Protein AF-A0A1N6WBN4-F1 (afdb_monomer_lite)

Structure (mmCIF, N/CA/C/O backbone):
data_AF-A0A1N6WBN4-F1
#
_entry.id   AF-A0A1N6WBN4-F1
#
loop_
_atom_site.group_PDB
_atom_site.id
_atom_site.type_symbol
_atom_site.label_atom_id
_atom_site.label_alt_id
_atom_site.label_comp_id
_atom_site.label_asym_id
_atom_site.label_entity_id
_atom_site.label_seq_id
_atom_site.pdbx_PDB_ins_code
_atom_site.Cartn_x
_atom_site.Cartn_y
_atom_site.Cartn_z
_atom_site.occupancy
_atom_site.B_iso_or_equiv
_atom_site.auth_seq_id
_atom_site.auth_comp_id
_atom_site.auth_asym_id
_atom_site.auth_atom_id
_atom_site.pdbx_PDB_model_num
ATOM 1 N N . MET A 1 1 ? -21.043 2.696 20.994 1.00 46.34 1 MET A N 1
ATOM 2 C CA . MET A 1 1 ? -22.217 3.344 21.621 1.00 46.34 1 MET A CA 1
ATOM 3 C C . MET A 1 1 ? -22.551 2.570 22.891 1.00 46.34 1 MET A C 1
ATOM 5 O O . MET A 1 1 ? -22.821 1.377 22.789 1.00 46.34 1 MET A O 1
ATOM 9 N N . ASN A 1 2 ? -22.433 3.224 24.052 1.00 49.84 2 ASN A N 1
ATOM 10 C CA . ASN A 1 2 ? -22.384 2.662 25.419 1.00 49.84 2 ASN A CA 1
ATOM 11 C C . ASN A 1 2 ? -23.721 2.103 25.958 1.00 49.84 2 ASN A C 1
ATOM 13 O O . ASN A 1 2 ? -24.090 2.338 27.103 1.00 49.84 2 ASN A O 1
ATOM 17 N N . LEU A 1 3 ? -24.467 1.351 25.147 1.00 55.94 3 LEU A N 1
ATOM 18 C CA . LEU A 1 3 ? -25.694 0.686 25.609 1.00 55.94 3 LEU A CA 1
ATOM 19 C C . LEU A 1 3 ? -25.398 -0.532 26.506 1.00 55.94 3 LEU A C 1
ATOM 21 O O . LEU A 1 3 ? -26.203 -0.865 27.365 1.00 55.94 3 LEU A O 1
ATOM 25 N N . GLN A 1 4 ? -24.241 -1.185 26.336 1.00 54.00 4 GLN A N 1
ATOM 26 C CA . GLN A 1 4 ? -23.847 -2.354 27.141 1.00 54.00 4 GLN A CA 1
ATOM 27 C C . GLN A 1 4 ? -23.297 -1.992 28.529 1.00 54.00 4 GLN A C 1
ATOM 29 O O . GLN A 1 4 ? -23.441 -2.785 29.451 1.00 54.00 4 GLN A O 1
ATOM 34 N N . GLU A 1 5 ? -22.716 -0.801 28.699 1.00 58.06 5 GLU A N 1
ATOM 35 C CA . GLU A 1 5 ? -22.198 -0.317 29.993 1.00 58.06 5 GLU A CA 1
ATOM 36 C C . GLU A 1 5 ? -23.271 0.402 30.834 1.00 58.06 5 GLU A C 1
ATOM 38 O O . GLU A 1 5 ? -22.958 1.076 31.813 1.00 58.06 5 GLU A O 1
ATOM 43 N N . GLY A 1 6 ? -24.549 0.300 30.443 1.00 58.34 6 GLY A N 1
ATOM 44 C CA . GLY A 1 6 ? -25.677 0.898 31.166 1.00 58.34 6 GLY A CA 1
ATOM 45 C C . GLY A 1 6 ? -25.734 2.428 31.113 1.00 58.34 6 GLY A C 1
ATOM 46 O O . GLY A 1 6 ? -26.530 3.036 31.820 1.00 58.34 6 GLY A O 1
ATOM 47 N N . THR A 1 7 ? -24.905 3.070 30.285 1.00 58.25 7 THR A N 1
ATOM 48 C CA . THR A 1 7 ? -24.807 4.538 30.222 1.00 58.25 7 THR A CA 1
ATOM 49 C C . THR A 1 7 ? -25.840 5.169 29.285 1.00 58.25 7 THR A C 1
ATOM 51 O O . THR A 1 7 ? -26.021 6.383 29.296 1.00 58.25 7 THR A O 1
ATOM 54 N N . ALA A 1 8 ? -26.518 4.363 28.467 1.00 66.81 8 ALA A N 1
ATOM 55 C CA . ALA A 1 8 ? -27.583 4.800 27.573 1.00 66.81 8 ALA A CA 1
ATOM 56 C C . ALA A 1 8 ? -28.784 3.851 27.687 1.00 66.81 8 ALA A C 1
ATOM 58 O O . ALA A 1 8 ? -28.608 2.635 27.659 1.00 66.81 8 ALA A O 1
ATOM 59 N N . GLN A 1 9 ? -29.990 4.413 27.795 1.00 82.00 9 GLN A N 1
ATOM 60 C CA . GLN A 1 9 ? -31.260 3.683 27.866 1.00 82.00 9 GLN A CA 1
ATOM 61 C C . GLN A 1 9 ? -32.084 3.943 26.602 1.00 82.00 9 GLN A C 1
ATOM 63 O O . GLN A 1 9 ? -32.027 5.034 26.029 1.00 82.00 9 GLN A O 1
ATOM 68 N N . VAL A 1 10 ? -32.843 2.939 26.162 1.00 79.56 10 VAL A N 1
ATOM 69 C CA . VAL A 1 10 ? -33.758 3.054 25.020 1.00 79.56 10 VAL A CA 1
ATOM 70 C C . VAL A 1 10 ? -35.181 2.973 25.536 1.00 79.56 10 VAL A C 1
ATOM 72 O O . VAL A 1 10 ? -35.539 2.010 26.210 1.00 79.56 10 VAL A O 1
ATOM 75 N N . PHE A 1 11 ? -35.989 3.964 25.174 1.00 83.38 11 PHE A N 1
ATOM 76 C CA . PHE A 1 11 ? -37.400 4.029 25.530 1.00 83.38 11 PHE A CA 1
ATOM 77 C C . PHE A 1 11 ? -38.268 3.867 24.287 1.00 83.38 11 PHE A C 1
ATOM 79 O O . PHE A 1 11 ? -37.924 4.356 23.207 1.00 83.38 11 PHE A O 1
ATOM 86 N N . ASP A 1 12 ? -39.391 3.177 24.440 1.00 80.00 12 ASP A N 1
ATOM 87 C CA . ASP A 1 12 ? -40.416 3.096 23.409 1.00 80.00 12 ASP A CA 1
ATOM 88 C C . ASP A 1 12 ? -41.051 4.482 23.214 1.00 80.00 12 ASP A C 1
ATOM 90 O O . ASP A 1 12 ? -41.475 5.126 24.171 1.00 80.00 12 ASP A O 1
ATOM 94 N N . GLN A 1 13 ? -41.104 4.970 21.973 1.00 80.19 13 GLN A N 1
ATOM 95 C CA . GLN A 1 13 ? -41.614 6.315 21.681 1.00 80.19 13 GLN A CA 1
ATOM 96 C C . GLN A 1 13 ? -43.121 6.473 21.924 1.00 80.19 13 GLN A C 1
ATOM 98 O O . GLN A 1 13 ? -43.589 7.599 22.078 1.00 80.19 13 GLN A O 1
ATOM 103 N N . ILE A 1 14 ? -43.880 5.377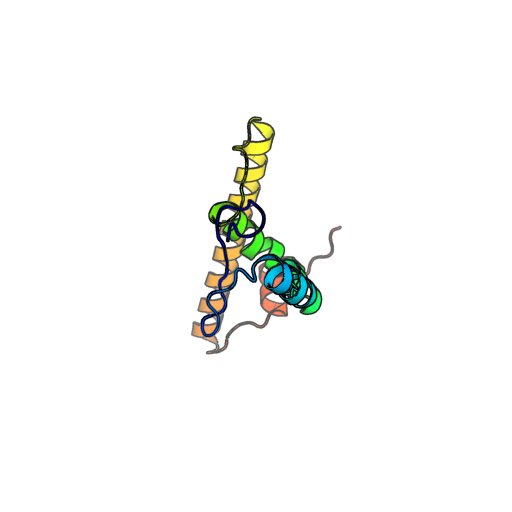 21.913 1.00 83.19 14 ILE A N 1
ATOM 104 C CA . ILE A 1 14 ? -45.338 5.383 22.033 1.00 83.19 14 ILE A CA 1
ATOM 105 C C . ILE A 1 14 ? -45.739 5.137 23.485 1.00 83.19 14 ILE A C 1
ATOM 107 O O . ILE A 1 14 ? -46.615 5.828 24.003 1.00 83.19 14 ILE A O 1
ATOM 111 N N . THR A 1 15 ? -45.114 4.159 24.143 1.00 82.81 15 THR A N 1
ATOM 112 C CA . THR A 1 15 ? -45.479 3.769 25.515 1.00 82.81 15 THR A CA 1
ATOM 113 C C . THR A 1 15 ? -44.609 4.427 26.583 1.00 82.81 15 THR A C 1
ATOM 115 O O . THR A 1 15 ? -45.012 4.480 27.742 1.00 82.81 15 THR A O 1
ATOM 118 N N . GLY A 1 16 ? -43.433 4.944 26.216 1.00 81.75 16 GLY A N 1
ATOM 119 C CA . GLY A 1 16 ? -42.459 5.510 27.152 1.00 81.75 16 GLY A CA 1
ATOM 120 C C . GLY A 1 16 ? -41.760 4.470 28.030 1.00 81.75 16 GLY A C 1
ATOM 121 O O . GLY A 1 16 ? -41.006 4.846 28.924 1.00 81.75 16 GLY A O 1
ATOM 122 N N . GLU A 1 17 ? -41.999 3.174 27.811 1.00 87.94 17 GLU A N 1
ATOM 123 C CA . GLU A 1 17 ? -41.387 2.104 28.601 1.00 87.94 17 GLU A CA 1
ATOM 124 C C . GLU A 1 17 ? -39.907 1.926 28.254 1.00 87.94 17 GLU A C 1
ATOM 126 O O . GLU A 1 17 ? -39.502 2.063 27.097 1.00 87.94 17 GLU A O 1
ATOM 131 N N . GLU A 1 18 ? -39.089 1.577 29.249 1.00 85.12 18 GLU A N 1
ATOM 132 C CA . GLU A 1 18 ? -37.692 1.219 29.014 1.00 85.12 18 GLU A CA 1
ATOM 133 C C . GLU A 1 18 ? -37.613 -0.145 28.307 1.00 85.12 18 GLU A C 1
ATOM 135 O O . GLU A 1 18 ? -37.994 -1.183 28.849 1.00 85.12 18 GLU A O 1
ATOM 140 N N . VAL A 1 19 ? -37.088 -0.154 27.084 1.00 87.56 19 VAL A N 1
ATOM 141 C CA . VAL A 1 19 ? -36.990 -1.339 26.217 1.00 87.56 19 VAL A CA 1
ATOM 142 C C . VAL A 1 19 ? -35.543 -1.720 25.891 1.00 87.56 19 VAL A C 1
ATOM 144 O O . VAL A 1 19 ? -35.301 -2.537 24.999 1.00 87.56 19 VAL A O 1
ATOM 147 N N . THR A 1 20 ? -34.572 -1.176 26.632 1.00 79.81 20 THR A N 1
ATOM 148 C CA . THR A 1 20 ? -33.124 -1.354 26.424 1.00 79.81 20 THR A CA 1
ATOM 149 C C . THR A 1 20 ? -32.718 -2.823 26.250 1.00 79.81 20 THR A C 1
ATOM 151 O O . THR A 1 20 ? -32.034 -3.159 25.283 1.00 79.81 20 THR A O 1
ATOM 154 N N . ALA A 1 21 ? -33.184 -3.720 27.127 1.00 78.75 21 ALA A N 1
ATOM 155 C CA . ALA A 1 21 ? -32.833 -5.144 27.081 1.00 78.75 21 ALA A CA 1
ATOM 156 C C . ALA A 1 21 ? -33.340 -5.839 25.803 1.00 78.75 21 ALA A C 1
ATOM 158 O O . ALA A 1 21 ? -32.580 -6.505 25.104 1.00 78.75 21 ALA A O 1
ATOM 159 N N . ARG A 1 22 ? -34.609 -5.609 25.435 1.00 77.69 22 ARG A N 1
ATOM 160 C CA . ARG A 1 22 ? -35.214 -6.189 24.222 1.00 77.69 22 ARG A CA 1
ATOM 161 C C . ARG A 1 22 ? -34.574 -5.651 22.944 1.00 77.69 22 ARG A C 1
ATOM 163 O O . ARG A 1 22 ? -34.451 -6.380 21.961 1.00 77.69 22 ARG A O 1
ATOM 170 N N . TYR A 1 23 ? -34.184 -4.378 22.948 1.00 77.00 23 TYR A N 1
ATOM 171 C CA . TYR A 1 23 ? -33.459 -3.764 21.841 1.00 77.00 23 TYR A CA 1
ATOM 172 C C . TYR A 1 23 ? -32.073 -4.396 21.663 1.00 77.00 23 TYR A C 1
ATOM 174 O O . TYR A 1 23 ? -31.710 -4.764 20.546 1.00 77.00 23 TYR A O 1
ATOM 182 N N . LEU A 1 24 ? -31.326 -4.577 22.757 1.00 76.00 24 LEU A N 1
ATOM 183 C CA . LEU A 1 24 ? -29.995 -5.188 22.735 1.00 76.00 24 LEU A CA 1
ATOM 184 C C . LEU A 1 24 ? -30.019 -6.635 22.236 1.00 76.00 24 LEU A C 1
ATOM 186 O O . LEU A 1 24 ? -29.203 -6.972 21.380 1.00 76.00 24 LEU A O 1
ATOM 190 N N . ASP A 1 25 ? -30.973 -7.451 22.686 1.00 75.06 25 ASP A N 1
ATOM 191 C CA . ASP A 1 25 ? -31.125 -8.836 22.219 1.00 75.06 25 ASP A CA 1
ATOM 192 C C . ASP A 1 25 ? -31.432 -8.903 20.714 1.00 75.06 25 ASP A C 1
ATOM 194 O O . ASP A 1 25 ? -30.865 -9.710 19.972 1.00 75.06 25 ASP A O 1
ATOM 198 N N . ARG A 1 26 ? -32.306 -8.011 20.227 1.00 73.06 26 ARG A N 1
ATOM 199 C CA . ARG A 1 26 ? -32.705 -7.966 18.813 1.00 73.06 26 ARG A CA 1
ATOM 200 C C . ARG A 1 26 ? -31.593 -7.446 17.900 1.00 73.06 26 ARG A C 1
ATOM 202 O O . ARG A 1 26 ? -31.463 -7.921 16.772 1.00 73.06 26 ARG A O 1
ATOM 209 N N . GLU A 1 27 ? -30.807 -6.481 18.367 1.00 67.25 27 GLU A N 1
ATOM 210 C CA . GLU A 1 27 ? -29.681 -5.917 17.616 1.00 67.25 27 GLU A CA 1
ATOM 211 C C . GLU A 1 27 ? -28.433 -6.806 17.667 1.00 67.25 27 GLU A C 1
ATOM 213 O O . GLU A 1 27 ? -27.715 -6.894 16.670 1.00 67.25 27 GLU A O 1
ATOM 218 N N . GLN A 1 28 ? -28.185 -7.532 18.765 1.00 60.88 28 GLN A N 1
ATOM 219 C CA . GLN A 1 28 ? -27.118 -8.541 18.811 1.00 60.88 28 GLN A CA 1
ATOM 220 C C . GLN A 1 28 ? -27.312 -9.611 17.736 1.00 60.88 28 GLN A C 1
ATOM 222 O O . GLN A 1 28 ? -26.355 -9.953 17.044 1.00 60.88 28 GLN A O 1
ATOM 227 N N . ALA A 1 29 ? -28.550 -10.064 17.522 1.00 59.41 29 ALA A N 1
ATOM 228 C CA . ALA A 1 29 ? -28.875 -11.034 16.479 1.00 59.41 29 ALA A CA 1
ATOM 229 C C . ALA A 1 29 ? -28.666 -10.508 15.041 1.00 59.41 29 ALA A C 1
ATOM 231 O O . ALA A 1 29 ? -28.556 -11.303 14.111 1.00 59.41 29 ALA A O 1
ATOM 232 N N . LYS A 1 30 ? -28.597 -9.183 14.838 1.00 59.75 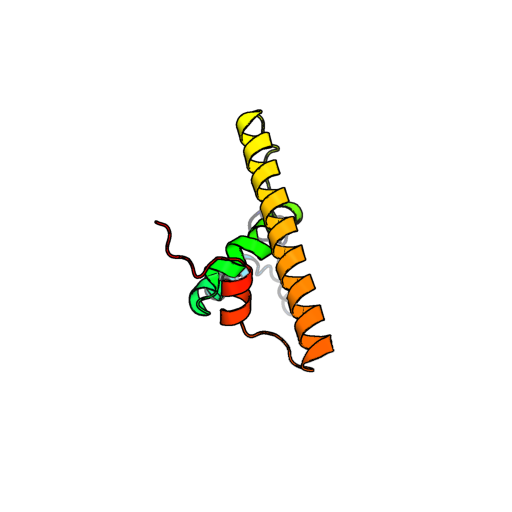30 LYS A N 1
ATOM 233 C CA . LYS A 1 30 ? -28.404 -8.545 13.523 1.00 59.75 30 LYS A CA 1
ATOM 234 C C . LYS A 1 30 ? -26.972 -8.106 13.230 1.00 59.75 30 LYS A C 1
ATOM 236 O O . LYS A 1 30 ? -26.687 -7.712 12.100 1.00 59.75 30 LYS A O 1
ATOM 241 N N . ARG A 1 31 ? -26.055 -8.163 14.200 1.00 54.25 31 ARG A N 1
ATOM 242 C CA . ARG A 1 31 ? -24.651 -7.793 13.978 1.00 54.25 31 ARG A CA 1
ATOM 243 C C . ARG A 1 31 ? -23.901 -8.899 13.232 1.00 54.25 31 ARG A C 1
ATOM 245 O O . ARG A 1 31 ? -23.047 -9.572 13.798 1.00 54.25 31 ARG A O 1
ATOM 252 N N . SER A 1 32 ? -24.143 -9.042 11.932 1.00 61.41 32 SER A N 1
ATOM 253 C CA . SER A 1 32 ? -23.059 -9.470 11.049 1.00 61.41 32 SER A CA 1
ATOM 254 C C . SER A 1 32 ? -22.147 -8.258 10.881 1.00 61.41 32 SER A C 1
ATOM 256 O O . SER A 1 32 ? -22.473 -7.338 10.127 1.00 61.41 32 SER A O 1
ATOM 258 N N . SER A 1 33 ? -21.051 -8.194 11.639 1.00 63.44 33 SER A N 1
ATOM 259 C CA . SER A 1 33 ? -20.034 -7.175 11.381 1.00 63.44 33 SER A CA 1
ATOM 260 C C . SER A 1 33 ? -19.636 -7.263 9.905 1.00 63.44 33 SER A C 1
ATOM 262 O O . SER A 1 33 ? -19.408 -8.377 9.422 1.00 63.44 33 SER A O 1
ATOM 264 N N . PRO A 1 34 ? -19.586 -6.137 9.171 1.00 66.81 34 PRO A N 1
ATOM 265 C CA . PRO A 1 34 ? -19.136 -6.162 7.789 1.00 66.81 34 PRO A CA 1
ATOM 266 C C . PRO A 1 34 ? -17.742 -6.807 7.720 1.00 66.81 34 PRO A C 1
ATOM 268 O O . PRO A 1 34 ? -16.953 -6.641 8.660 1.00 66.81 34 PRO A O 1
ATOM 271 N N . PRO A 1 35 ? -17.437 -7.564 6.649 1.00 72.06 35 PRO A N 1
ATOM 272 C CA . PRO A 1 35 ? -16.144 -8.219 6.509 1.00 72.06 35 PRO A CA 1
ATOM 273 C C . PRO A 1 35 ? -15.034 -7.174 6.621 1.00 72.06 35 PRO A C 1
ATOM 275 O O . PRO A 1 35 ? -15.145 -6.074 6.071 1.00 72.06 35 PRO A O 1
ATOM 278 N N . SER A 1 36 ? -13.973 -7.501 7.360 1.00 78.44 36 SER A N 1
ATOM 279 C CA . SER A 1 36 ? -12.843 -6.587 7.530 1.00 78.44 36 SER A CA 1
ATOM 280 C C . SER A 1 36 ? -12.219 -6.255 6.171 1.00 78.44 36 SER A C 1
ATOM 282 O O . SER A 1 36 ? -12.278 -7.060 5.243 1.00 78.44 36 SER A O 1
ATOM 284 N N . ILE A 1 37 ? -11.586 -5.087 6.036 1.00 73.62 37 ILE A N 1
ATOM 285 C CA . ILE A 1 37 ? -10.923 -4.698 4.776 1.00 73.62 37 ILE A CA 1
ATOM 286 C C . ILE A 1 37 ? -9.852 -5.726 4.375 1.00 73.62 37 ILE A C 1
ATOM 288 O O . ILE A 1 37 ? -9.715 -6.050 3.199 1.00 73.62 37 ILE A O 1
ATOM 292 N N . GLN A 1 38 ? -9.155 -6.316 5.353 1.00 79.06 38 GLN A N 1
ATOM 293 C CA . GLN A 1 38 ? -8.231 -7.429 5.117 1.00 79.06 38 GLN A CA 1
ATOM 294 C C . GLN A 1 38 ? -8.937 -8.647 4.507 1.00 79.06 38 GLN A C 1
ATOM 296 O O . GLN A 1 38 ? -8.399 -9.296 3.612 1.00 79.06 38 GLN A O 1
ATOM 301 N N . GLN A 1 39 ? -10.130 -8.973 5.002 1.00 79.31 39 GLN A N 1
ATOM 302 C CA . GLN A 1 39 ? -10.911 -10.100 4.514 1.00 79.31 39 GLN A CA 1
ATOM 303 C C . GLN A 1 39 ? -11.451 -9.843 3.106 1.00 79.31 39 GLN A C 1
ATOM 305 O O . GLN A 1 39 ? -11.306 -10.706 2.248 1.00 79.31 39 GLN A O 1
ATOM 310 N N . GLN A 1 40 ? -11.929 -8.628 2.832 1.00 82.94 40 GLN A N 1
ATOM 311 C CA . GLN A 1 40 ? -12.315 -8.203 1.484 1.00 82.94 40 GLN A CA 1
ATOM 312 C C . GLN A 1 40 ? -11.132 -8.281 0.505 1.00 82.94 40 GLN A C 1
ATOM 314 O O . GLN A 1 40 ? -11.277 -8.787 -0.603 1.00 82.94 40 GLN A O 1
ATOM 319 N N . ALA A 1 41 ? -9.936 -7.849 0.920 1.00 82.75 41 ALA A N 1
ATOM 320 C CA . ALA A 1 41 ? -8.733 -7.941 0.092 1.00 82.75 41 ALA A CA 1
ATOM 321 C C . ALA A 1 41 ? -8.311 -9.390 -0.185 1.00 82.75 41 ALA A C 1
ATOM 323 O O . ALA A 1 41 ? -7.828 -9.695 -1.272 1.00 82.75 41 ALA A O 1
ATOM 324 N N . LYS A 1 42 ? -8.503 -10.293 0.783 1.00 86.31 42 LYS A N 1
ATOM 325 C CA . LYS A 1 42 ? -8.253 -11.725 0.600 1.00 86.31 42 LYS A CA 1
ATOM 326 C C . LYS A 1 42 ? -9.256 -12.355 -0.368 1.00 86.31 42 LYS A C 1
ATOM 328 O O . LYS A 1 42 ? -8.858 -13.147 -1.211 1.00 86.31 42 LYS A O 1
ATOM 333 N N . GLU A 1 43 ? -10.533 -12.003 -0.255 1.00 87.56 43 GLU A N 1
ATOM 334 C CA . GLU A 1 43 ? -11.599 -12.483 -1.146 1.00 87.56 43 GLU A CA 1
ATOM 335 C C . GLU A 1 43 ? -11.428 -11.979 -2.586 1.00 87.56 43 GLU A C 1
ATOM 337 O O . GLU A 1 43 ? -11.748 -12.698 -3.528 1.00 87.56 43 GLU A O 1
ATOM 342 N N . ALA A 1 44 ? -10.872 -10.779 -2.757 1.00 84.94 44 ALA A N 1
ATOM 343 C CA . ALA A 1 44 ? -10.548 -10.192 -4.055 1.00 84.94 44 ALA A CA 1
ATOM 344 C C . ALA A 1 44 ? -9.154 -10.581 -4.594 1.00 84.94 44 ALA A C 1
ATOM 346 O O . ALA A 1 44 ? -8.723 -10.018 -5.596 1.00 84.94 44 ALA A O 1
ATOM 347 N N . ASP A 1 45 ? -8.449 -11.506 -3.931 1.00 83.56 45 ASP A N 1
ATOM 348 C CA . ASP A 1 45 ? -7.099 -11.960 -4.290 1.00 83.56 45 ASP A CA 1
ATOM 349 C C . ASP A 1 45 ? -6.074 -10.819 -4.447 1.00 83.56 45 ASP A C 1
ATOM 351 O O . ASP A 1 45 ? -5.234 -10.838 -5.335 1.00 83.56 45 ASP A O 1
ATOM 355 N N . VAL A 1 46 ? -6.143 -9.798 -3.583 1.00 83.06 46 VAL A N 1
ATOM 356 C CA . VAL A 1 46 ? -5.248 -8.616 -3.550 1.00 83.06 46 VAL A CA 1
ATOM 357 C C . VAL A 1 46 ? -4.680 -8.355 -2.145 1.00 83.06 46 VAL A C 1
ATOM 359 O O . VAL A 1 46 ? -4.420 -7.219 -1.736 1.00 83.06 46 VAL A O 1
ATOM 362 N N . ALA A 1 47 ? -4.510 -9.416 -1.351 1.00 83.44 47 ALA A N 1
ATOM 363 C CA . ALA A 1 47 ? -4.001 -9.332 0.023 1.00 83.44 47 ALA A CA 1
ATOM 364 C C . ALA A 1 47 ? -2.555 -8.796 0.109 1.00 83.44 47 ALA A C 1
ATOM 366 O O . ALA A 1 47 ? -2.168 -8.177 1.106 1.00 83.44 47 ALA A O 1
ATOM 367 N N . ASP A 1 48 ? -1.768 -9.006 -0.943 1.00 75.69 48 ASP A N 1
ATOM 368 C CA . ASP A 1 48 ? -0.442 -8.428 -1.146 1.00 75.69 48 ASP A CA 1
ATOM 369 C C . ASP A 1 48 ? -0.513 -6.895 -1.232 1.00 75.69 48 ASP A C 1
ATOM 371 O O . ASP A 1 48 ? 0.174 -6.201 -0.480 1.00 75.69 48 ASP A O 1
ATOM 375 N N . LEU A 1 49 ? -1.431 -6.358 -2.043 1.00 71.50 49 LEU A N 1
ATOM 376 C CA . LEU A 1 49 ? -1.655 -4.915 -2.165 1.00 71.50 49 LE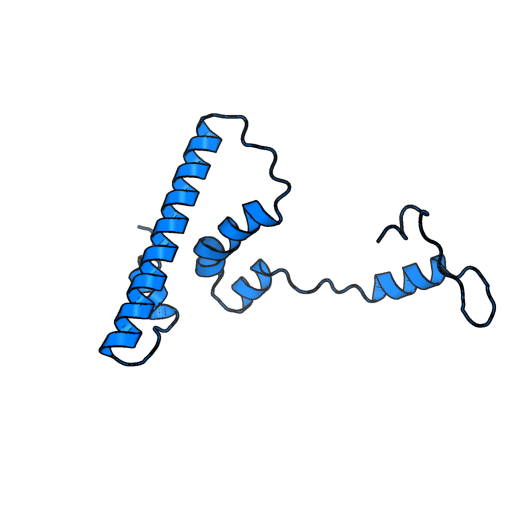U A CA 1
ATOM 377 C C . LEU A 1 49 ? -2.196 -4.315 -0.859 1.00 71.50 49 LEU A C 1
ATOM 379 O O . LEU A 1 49 ? -1.736 -3.259 -0.424 1.00 71.50 49 LEU A O 1
ATOM 383 N N . TYR A 1 50 ? -3.105 -5.006 -0.165 1.00 76.50 50 TYR A N 1
ATOM 384 C CA . T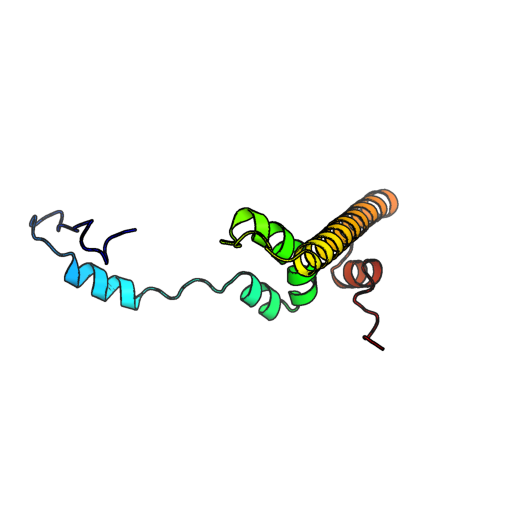YR A 1 50 ? -3.541 -4.596 1.175 1.00 76.50 50 TYR A CA 1
ATOM 385 C C . TYR A 1 50 ? -2.362 -4.464 2.148 1.00 76.50 50 TYR A C 1
ATOM 387 O O . TYR A 1 50 ? -2.291 -3.499 2.911 1.00 76.50 50 TYR A O 1
ATOM 395 N N . THR A 1 51 ? -1.422 -5.409 2.108 1.00 72.12 51 THR A N 1
ATOM 396 C CA . THR A 1 51 ? -0.261 -5.425 3.005 1.00 72.12 51 THR A CA 1
ATOM 397 C C . THR A 1 51 ? 0.721 -4.299 2.693 1.00 72.12 51 THR A C 1
ATOM 399 O O . THR A 1 51 ? 1.237 -3.693 3.625 1.00 72.12 51 THR A O 1
ATOM 402 N N . VAL A 1 52 ? 0.941 -3.983 1.413 1.00 67.81 52 VAL A N 1
ATOM 403 C CA . VAL A 1 52 ? 1.883 -2.932 0.984 1.00 67.81 52 VAL A CA 1
ATOM 404 C C . VAL A 1 52 ? 1.317 -1.523 1.165 1.00 67.81 52 VAL A C 1
ATOM 406 O O . VAL A 1 52 ? 2.064 -0.603 1.482 1.00 67.81 52 VAL A O 1
ATOM 409 N N . PHE A 1 53 ? 0.013 -1.332 0.966 1.00 68.38 53 PHE A N 1
ATOM 410 C CA . PHE A 1 53 ? -0.586 0.003 0.914 1.00 68.38 53 PHE 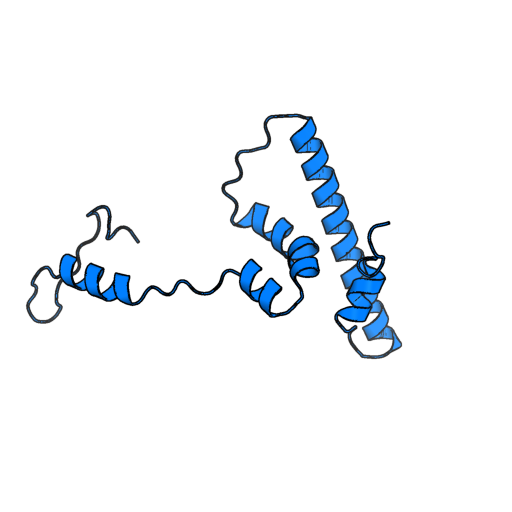A CA 1
ATOM 411 C C . PHE A 1 53 ? -1.453 0.304 2.132 1.00 68.38 53 PHE A C 1
ATOM 413 O O . PHE A 1 53 ? -1.212 1.259 2.869 1.00 68.38 53 PHE A O 1
ATOM 420 N N . TYR A 1 54 ? -2.484 -0.510 2.349 1.00 66.69 54 TYR A N 1
ATOM 421 C CA . TYR A 1 54 ? -3.537 -0.184 3.305 1.00 66.69 54 TYR A CA 1
ATOM 422 C C . TYR A 1 54 ? -3.117 -0.450 4.750 1.00 66.69 54 TYR A C 1
ATOM 424 O O . TYR A 1 54 ? -3.390 0.367 5.625 1.00 66.69 54 TYR A O 1
ATOM 432 N N . ARG A 1 55 ? -2.418 -1.562 5.017 1.00 65.69 55 ARG A N 1
ATOM 433 C CA . ARG A 1 55 ? -1.984 -1.926 6.372 1.00 65.69 55 ARG A CA 1
ATOM 434 C C . ARG A 1 55 ? -1.132 -0.828 7.005 1.00 65.69 55 ARG A C 1
ATOM 436 O O . ARG A 1 55 ? -1.370 -0.483 8.155 1.00 65.69 55 ARG A O 1
ATOM 443 N N . PHE A 1 56 ? -0.182 -0.254 6.269 1.00 60.34 56 PHE A N 1
ATOM 444 C CA . PHE A 1 56 ? 0.694 0.789 6.811 1.00 60.34 56 PHE A CA 1
ATOM 445 C C . PHE A 1 56 ? -0.025 2.113 7.027 1.00 60.34 56 PHE A C 1
ATOM 447 O O . PHE A 1 56 ? 0.129 2.709 8.088 1.00 60.34 56 PHE A O 1
ATOM 454 N N . LEU A 1 57 ? -0.865 2.528 6.077 1.00 59.94 57 LEU A N 1
ATOM 455 C CA . LEU A 1 57 ? -1.656 3.751 6.217 1.00 59.94 57 LEU A CA 1
ATOM 456 C C . LEU A 1 57 ? -2.664 3.640 7.371 1.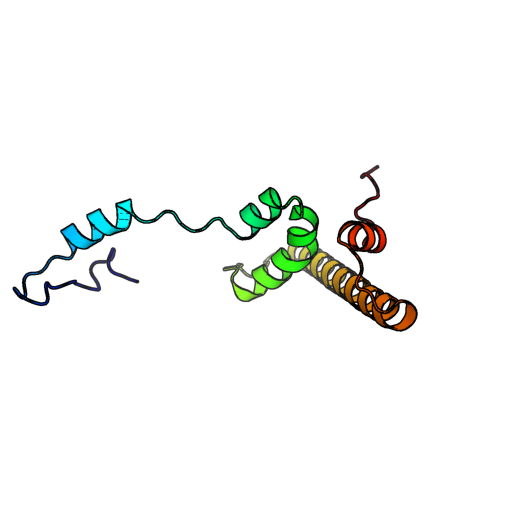00 59.94 57 LEU A C 1
ATOM 458 O O . LEU A 1 57 ? -2.822 4.583 8.142 1.00 59.94 57 LEU A O 1
ATOM 462 N N . SER A 1 58 ? -3.298 2.474 7.533 1.00 58.91 58 SER A N 1
ATOM 463 C CA . SER A 1 58 ? -4.301 2.221 8.572 1.00 58.91 58 SER A CA 1
ATOM 464 C C . SER A 1 58 ? -3.711 2.048 9.975 1.00 58.91 58 SER A C 1
ATOM 466 O O . SER A 1 58 ? -4.423 2.301 10.950 1.00 58.91 58 SER A O 1
ATOM 468 N N . LEU A 1 59 ? -2.455 1.602 10.109 1.00 58.34 59 LEU A N 1
ATOM 469 C CA . LEU A 1 59 ? -1.797 1.436 11.413 1.00 58.34 59 LEU A CA 1
ATOM 470 C C . LEU A 1 59 ? -1.598 2.778 12.129 1.00 58.34 59 LEU A C 1
ATOM 472 O O . LEU A 1 59 ? -1.745 2.822 13.347 1.00 58.34 59 LEU A O 1
ATOM 476 N N . GLU A 1 60 ? -1.326 3.861 11.397 1.00 51.50 60 GLU A N 1
ATOM 477 C CA . GLU A 1 60 ? -1.254 5.213 11.971 1.00 51.50 60 GLU A CA 1
ATOM 478 C C . GLU A 1 60 ? -2.638 5.812 12.262 1.00 51.50 60 GLU A C 1
ATOM 480 O O . GLU A 1 60 ? -2.801 6.525 13.249 1.00 51.50 60 GLU A O 1
ATOM 485 N N . THR A 1 61 ? -3.651 5.540 11.429 1.00 52.84 61 THR A N 1
ATOM 486 C CA . THR A 1 61 ? -4.971 6.198 11.554 1.00 52.84 61 THR A CA 1
ATOM 487 C C . THR A 1 61 ? -5.920 5.517 12.538 1.00 52.84 61 THR A C 1
ATOM 489 O O . THR A 1 61 ? -6.760 6.187 13.141 1.00 52.84 61 THR A O 1
ATOM 492 N N . HIS A 1 62 ? -5.837 4.193 12.689 1.00 51.16 62 HIS A N 1
ATOM 493 C CA . HIS A 1 62 ? -6.789 3.406 13.485 1.00 51.16 62 HIS A CA 1
ATOM 494 C C . HIS A 1 62 ? -6.126 2.399 14.434 1.00 51.16 62 HIS A C 1
ATOM 496 O O . HIS A 1 62 ? -6.822 1.745 15.212 1.00 51.16 62 HIS A O 1
ATOM 502 N N . GLY A 1 63 ? -4.798 2.268 14.401 1.00 47.19 63 GLY A N 1
ATOM 503 C CA . GLY A 1 63 ? -4.071 1.427 15.341 1.00 47.19 63 GLY A CA 1
ATOM 504 C C . GLY A 1 63 ? -3.985 2.089 16.713 1.00 47.19 63 GLY A C 1
ATOM 505 O O . GLY A 1 63 ? -3.341 3.122 16.869 1.00 47.19 63 GLY A O 1
ATOM 506 N N . HIS A 1 64 ? -4.563 1.458 17.737 1.00 46.09 64 HIS A N 1
ATOM 507 C CA . HIS A 1 64 ? -4.063 1.587 19.110 1.00 46.09 64 HIS A CA 1
ATOM 508 C C . HIS A 1 64 ? -2.680 0.915 19.162 1.00 46.09 64 HIS A C 1
ATOM 510 O O . HIS A 1 64 ? -2.527 -0.190 19.673 1.00 46.09 64 HIS A O 1
ATOM 516 N N . ASN A 1 65 ? -1.680 1.528 18.533 1.00 53.19 65 ASN A N 1
ATOM 517 C CA . ASN A 1 65 ? -0.312 1.053 18.632 1.00 53.19 65 ASN A CA 1
ATOM 518 C C . ASN A 1 65 ? 0.298 1.710 19.864 1.00 53.19 65 ASN A C 1
ATOM 520 O O . ASN A 1 65 ? 0.447 2.931 19.917 1.00 53.19 65 ASN A O 1
ATOM 524 N N . GLU A 1 66 ? 0.628 0.899 20.871 1.00 57.19 66 GLU A N 1
ATOM 525 C CA . GLU A 1 66 ? 1.616 1.329 21.853 1.00 57.19 66 GLU A CA 1
ATOM 526 C C . GLU A 1 66 ? 2.871 1.746 21.084 1.00 57.19 66 GLU A C 1
ATOM 528 O O . GLU A 1 66 ? 3.333 1.017 20.204 1.00 57.19 66 GLU A O 1
ATOM 533 N N . SER A 1 67 ? 3.395 2.936 21.377 1.00 60.47 67 SER A N 1
ATOM 534 C CA . SER A 1 67 ? 4.629 3.407 20.756 1.00 60.47 67 SER A CA 1
ATOM 535 C C . SER A 1 67 ? 5.718 2.341 20.931 1.00 60.47 67 SER A C 1
ATOM 537 O O . SER A 1 67 ? 5.897 1.882 22.065 1.00 60.47 67 SER A O 1
ATOM 539 N N . PRO A 1 68 ? 6.436 1.949 19.859 1.00 64.62 68 PRO A N 1
ATOM 540 C CA . PRO A 1 68 ? 7.488 0.947 19.959 1.00 64.62 68 PRO A CA 1
ATOM 541 C C . PRO A 1 68 ? 8.493 1.369 21.030 1.00 64.62 68 PRO A C 1
ATOM 543 O O . PRO A 1 68 ? 8.940 2.520 21.058 1.00 64.62 68 PRO A O 1
ATOM 546 N N . LYS A 1 69 ? 8.785 0.458 21.962 1.00 71.75 69 LYS A N 1
ATOM 547 C CA . LYS A 1 69 ? 9.598 0.760 23.154 1.00 71.75 69 LYS A CA 1
ATOM 548 C C . LYS A 1 69 ? 11.052 0.367 22.937 1.00 71.75 69 LYS A C 1
ATOM 550 O O . LYS A 1 69 ? 11.941 0.949 23.560 1.00 71.75 69 LYS A O 1
ATOM 555 N N . GLU A 1 70 ? 11.304 -0.581 22.036 1.00 79.69 70 GLU A N 1
ATOM 556 C CA . GLU A 1 70 ? 12.645 -1.055 21.723 1.00 79.69 70 GLU A CA 1
ATOM 557 C C . GLU A 1 70 ? 13.202 -0.428 20.441 1.00 79.69 70 GLU A C 1
ATOM 559 O O . GLU A 1 70 ? 12.506 -0.198 19.453 1.00 79.69 70 GLU A O 1
ATOM 564 N N . LYS A 1 71 ? 14.515 -0.174 20.427 1.00 75.12 71 LYS A N 1
ATOM 565 C CA . LYS A 1 71 ? 15.200 0.427 19.273 1.00 75.12 71 LYS A CA 1
ATOM 566 C C . LYS A 1 71 ? 15.130 -0.458 18.019 1.00 75.12 71 LYS A C 1
ATOM 568 O O . LYS A 1 71 ? 15.096 0.078 16.917 1.00 75.12 71 LYS A O 1
ATOM 573 N N . SER A 1 72 ? 15.118 -1.779 18.188 1.00 75.62 72 SER A N 1
ATOM 574 C CA . SER A 1 72 ? 14.899 -2.773 17.126 1.00 75.62 72 SER A CA 1
ATOM 575 C C . SER A 1 72 ? 13.539 -2.578 16.457 1.00 75.62 72 SER A C 1
ATOM 577 O O . SER A 1 72 ? 13.483 -2.402 15.246 1.00 75.62 72 SER A O 1
ATOM 579 N N . GLU A 1 73 ? 12.470 -2.491 17.251 1.00 71.25 73 GLU A N 1
ATOM 580 C CA . GLU A 1 73 ? 11.103 -2.275 16.760 1.00 71.25 73 GLU A CA 1
ATOM 581 C C . GLU A 1 73 ? 10.967 -0.946 16.006 1.00 71.25 73 GLU A C 1
ATOM 583 O O . GLU A 1 73 ? 10.309 -0.883 14.970 1.00 71.25 73 GLU A O 1
ATOM 588 N N . ILE A 1 74 ? 11.625 0.117 16.489 1.00 71.12 74 ILE A N 1
ATOM 589 C CA . ILE A 1 74 ? 11.645 1.423 15.810 1.00 71.12 74 ILE A CA 1
ATOM 590 C C . ILE A 1 74 ? 12.344 1.318 14.450 1.00 71.12 74 ILE A C 1
ATOM 592 O O . ILE A 1 74 ? 11.864 1.876 13.465 1.00 71.12 74 ILE A O 1
ATOM 596 N N . VAL A 1 75 ? 13.485 0.625 14.382 1.00 73.19 75 VAL A N 1
ATOM 597 C CA . VAL A 1 75 ? 14.228 0.446 13.126 1.00 73.19 75 VAL A CA 1
ATOM 598 C C . VAL A 1 75 ? 13.409 -0.366 12.129 1.00 73.19 75 VAL A C 1
ATOM 600 O O . VAL A 1 75 ? 13.285 0.059 10.981 1.00 73.19 75 VAL A O 1
ATOM 603 N N . ASP A 1 76 ? 12.805 -1.470 12.563 1.00 72.94 76 ASP A N 1
ATOM 604 C CA . ASP A 1 76 ? 11.963 -2.310 11.711 1.00 72.94 76 ASP A CA 1
ATOM 605 C C . ASP A 1 76 ? 10.753 -1.531 11.189 1.00 72.94 76 ASP A C 1
ATOM 607 O O . ASP A 1 76 ? 10.468 -1.551 9.990 1.00 72.94 76 ASP A O 1
ATOM 611 N N . LEU A 1 77 ? 10.091 -0.759 12.055 1.00 73.81 77 LEU A N 1
ATOM 612 C CA . LEU A 1 77 ? 8.972 0.095 11.667 1.00 73.81 77 LEU A CA 1
ATOM 613 C C . LEU A 1 77 ? 9.399 1.176 10.659 1.00 73.81 77 LEU A C 1
ATOM 615 O O . LEU A 1 77 ? 8.721 1.390 9.655 1.00 73.81 77 LEU A O 1
ATOM 619 N N . CYS A 1 78 ? 10.551 1.819 10.867 1.00 73.62 78 CYS A N 1
ATOM 620 C CA . CYS A 1 78 ? 11.116 2.781 9.918 1.00 73.62 78 CYS A CA 1
ATOM 621 C C . CYS A 1 78 ? 11.431 2.145 8.556 1.00 73.62 78 CYS A C 1
ATOM 623 O O . CYS A 1 78 ? 11.117 2.735 7.522 1.00 73.62 78 CYS A O 1
ATOM 625 N N . VAL A 1 79 ? 12.035 0.952 8.533 1.00 75.12 79 VAL A N 1
ATOM 626 C CA . VAL A 1 79 ? 12.329 0.214 7.290 1.00 75.12 79 VAL A CA 1
ATOM 627 C C . VAL A 1 79 ? 11.038 -0.085 6.540 1.00 75.12 79 VAL A C 1
ATOM 629 O O . VAL A 1 79 ? 10.936 0.188 5.344 1.00 75.12 79 VAL A O 1
ATOM 632 N N . ILE A 1 80 ? 10.039 -0.581 7.261 1.00 76.88 80 ILE A N 1
ATOM 633 C CA . ILE A 1 80 ? 8.713 -0.876 6.738 1.00 76.88 80 ILE A CA 1
ATOM 634 C C . ILE A 1 80 ? 8.060 0.377 6.131 1.00 76.88 80 ILE A C 1
ATOM 636 O O . ILE A 1 80 ? 7.576 0.331 5.000 1.00 76.88 80 ILE A O 1
ATOM 640 N N . HIS A 1 81 ? 8.085 1.514 6.832 1.00 76.06 81 HIS A N 1
ATOM 641 C CA . HIS A 1 81 ? 7.532 2.768 6.317 1.00 76.06 81 HIS A CA 1
ATOM 642 C C . HIS A 1 81 ? 8.265 3.258 5.068 1.00 76.06 81 HIS A C 1
ATOM 644 O O . HIS A 1 81 ? 7.619 3.633 4.090 1.00 76.06 81 HIS A O 1
ATOM 650 N N . LEU A 1 82 ? 9.600 3.217 5.056 1.00 76.12 82 LEU A N 1
ATOM 651 C CA . LEU A 1 82 ? 10.395 3.616 3.891 1.00 76.12 82 LEU A CA 1
ATOM 652 C C . LEU A 1 82 ? 10.115 2.719 2.678 1.00 76.12 82 LEU A C 1
ATOM 654 O O . LEU A 1 82 ? 9.990 3.222 1.560 1.00 76.12 82 LEU A O 1
ATOM 658 N N . GLN A 1 83 ? 9.962 1.410 2.890 1.00 78.00 83 GLN A N 1
ATOM 659 C CA . GLN A 1 83 ? 9.576 0.469 1.837 1.00 78.00 83 GLN A CA 1
ATOM 660 C C . GLN A 1 83 ? 8.154 0.733 1.330 1.00 78.00 83 GLN A C 1
ATOM 662 O O . GLN A 1 83 ? 7.945 0.763 0.118 1.00 78.00 83 GLN A O 1
ATOM 667 N N . GLY A 1 84 ? 7.198 1.000 2.226 1.00 78.25 84 GLY A N 1
ATOM 668 C CA . GLY A 1 84 ? 5.826 1.367 1.868 1.00 78.25 84 GLY A CA 1
ATOM 669 C C . GLY A 1 84 ? 5.760 2.656 1.043 1.00 78.25 84 GLY A C 1
ATOM 670 O O . GLY A 1 84 ? 5.166 2.672 -0.035 1.00 78.25 84 GLY A O 1
ATOM 671 N N . ILE A 1 85 ? 6.445 3.718 1.485 1.00 80.62 85 ILE A N 1
ATOM 672 C CA . ILE A 1 85 ? 6.547 4.992 0.750 1.00 80.62 85 ILE A CA 1
ATOM 673 C C . ILE A 1 85 ? 7.188 4.772 -0.626 1.00 80.62 85 ILE A C 1
ATOM 675 O O . ILE A 1 85 ? 6.708 5.310 -1.628 1.00 80.62 85 ILE A O 1
ATOM 679 N N . GLY A 1 86 ? 8.253 3.969 -0.694 1.00 81.69 86 GLY A N 1
ATOM 680 C CA . GLY A 1 86 ? 8.928 3.631 -1.946 1.00 81.69 86 GLY A CA 1
ATOM 681 C C . GLY A 1 86 ? 8.027 2.863 -2.915 1.00 81.69 86 GLY A C 1
ATOM 682 O O . GLY A 1 86 ? 7.977 3.192 -4.102 1.00 81.69 86 GLY A O 1
ATOM 683 N N . GLY A 1 87 ? 7.269 1.888 -2.406 1.00 83.19 87 GLY A N 1
ATOM 684 C CA . GLY A 1 87 ? 6.278 1.126 -3.166 1.00 83.19 87 GLY A CA 1
ATOM 685 C C . GLY A 1 87 ? 5.167 2.019 -3.718 1.00 83.19 87 GLY A C 1
ATOM 686 O O . GLY A 1 87 ? 4.913 2.011 -4.923 1.00 83.19 87 GLY A O 1
ATOM 687 N N . ILE A 1 88 ? 4.581 2.873 -2.871 1.00 84.19 88 ILE A N 1
ATOM 688 C CA . ILE A 1 88 ? 3.563 3.853 -3.276 1.00 84.19 88 ILE A CA 1
ATOM 689 C C . ILE A 1 88 ? 4.089 4.791 -4.359 1.00 84.19 88 ILE A C 1
ATOM 691 O O . ILE A 1 88 ? 3.447 4.967 -5.395 1.00 84.19 88 ILE A O 1
ATOM 695 N N . SER A 1 89 ? 5.279 5.353 -4.152 1.00 82.00 89 SER A N 1
ATOM 696 C CA . SER A 1 89 ? 5.895 6.278 -5.104 1.00 82.00 89 SER A CA 1
ATOM 697 C C . SER A 1 89 ? 6.136 5.614 -6.463 1.00 82.00 89 SER A C 1
ATOM 699 O O . SER A 1 89 ? 5.865 6.224 -7.498 1.00 82.00 89 SER A O 1
ATOM 701 N N . ARG A 1 90 ? 6.585 4.348 -6.484 1.00 85.44 90 ARG A N 1
ATOM 702 C CA . ARG A 1 90 ? 6.753 3.575 -7.727 1.00 85.44 90 ARG A CA 1
ATOM 703 C C . ARG A 1 90 ? 5.427 3.316 -8.431 1.00 85.44 90 ARG A C 1
ATOM 705 O O . ARG A 1 90 ? 5.351 3.539 -9.637 1.00 85.44 90 ARG A O 1
ATOM 712 N N . ALA A 1 91 ? 4.405 2.872 -7.702 1.00 84.88 91 ALA A N 1
ATOM 713 C CA . ALA A 1 91 ? 3.099 2.566 -8.279 1.00 84.88 91 ALA A CA 1
ATOM 714 C C . ALA A 1 91 ? 2.438 3.813 -8.886 1.00 84.88 91 ALA A C 1
ATOM 716 O O . ALA A 1 91 ? 1.995 3.775 -10.033 1.00 84.88 91 ALA A O 1
ATOM 717 N N . ILE A 1 92 ? 2.440 4.939 -8.162 1.00 87.56 92 ILE A N 1
ATOM 718 C CA . ILE A 1 92 ? 1.900 6.212 -8.665 1.00 87.56 92 ILE A CA 1
ATOM 719 C C . ILE A 1 92 ? 2.717 6.701 -9.862 1.00 87.56 92 ILE A C 1
ATOM 721 O O . ILE A 1 92 ? 2.144 7.046 -10.894 1.00 87.56 92 ILE A O 1
ATOM 725 N N . GLY A 1 93 ? 4.049 6.707 -9.747 1.00 88.94 93 GLY A N 1
ATOM 726 C CA . GLY A 1 93 ? 4.934 7.153 -10.820 1.00 88.94 93 GLY A CA 1
ATOM 727 C C . GLY A 1 93 ? 4.711 6.372 -12.114 1.00 88.94 93 GLY A C 1
ATOM 728 O O . GLY A 1 93 ? 4.576 6.978 -13.178 1.00 88.94 93 GLY A O 1
ATOM 729 N N . GLN A 1 94 ? 4.594 5.044 -12.023 1.00 87.88 94 GLN A N 1
ATOM 730 C CA . GLN A 1 94 ? 4.307 4.217 -13.192 1.00 87.88 94 GLN A CA 1
ATOM 731 C C . GLN A 1 94 ? 2.885 4.378 -13.719 1.00 87.88 94 GLN A C 1
ATOM 733 O O . GLN A 1 94 ? 2.708 4.492 -14.929 1.00 87.88 94 GLN A O 1
ATOM 738 N N . GLY A 1 95 ? 1.880 4.477 -12.845 1.00 89.31 95 GLY A N 1
ATOM 739 C CA . GLY A 1 95 ? 0.507 4.761 -13.266 1.00 89.31 95 GLY A CA 1
ATOM 740 C C . GLY A 1 95 ? 0.409 6.062 -14.070 1.00 89.31 95 GLY A C 1
ATOM 741 O O . GLY A 1 95 ? -0.181 6.087 -15.150 1.00 89.31 95 GLY A O 1
ATOM 742 N N . CYS A 1 96 ? 1.067 7.124 -13.599 1.00 90.19 96 CYS A N 1
ATOM 743 C CA . CYS A 1 96 ? 1.141 8.399 -14.310 1.00 90.19 96 CYS A CA 1
ATOM 744 C C . CYS A 1 96 ? 1.873 8.279 -15.655 1.00 90.19 96 CYS A C 1
ATOM 746 O O . CYS A 1 96 ? 1.406 8.832 -16.651 1.00 90.19 96 CYS A O 1
ATOM 748 N N . ALA A 1 97 ? 3.000 7.561 -15.710 1.00 90.50 97 ALA A N 1
ATOM 749 C CA . ALA A 1 97 ? 3.745 7.351 -16.952 1.00 90.50 97 ALA A CA 1
ATOM 750 C C . ALA A 1 97 ? 2.908 6.594 -17.998 1.00 90.50 97 ALA A C 1
ATOM 752 O O . ALA A 1 97 ? 2.823 7.023 -19.150 1.00 90.50 97 ALA A O 1
ATOM 753 N N . TRP A 1 98 ? 2.226 5.524 -17.587 1.00 90.75 98 TRP A N 1
ATOM 754 C CA . TRP A 1 98 ? 1.334 4.751 -18.452 1.00 90.75 98 TRP A CA 1
ATOM 755 C C . TRP A 1 98 ? 0.170 5.584 -18.972 1.00 90.75 98 TRP A C 1
ATOM 757 O O . TRP A 1 98 ? -0.114 5.572 -20.172 1.00 90.75 98 TRP A O 1
ATOM 767 N N . TRP A 1 99 ? -0.442 6.392 -18.106 1.00 91.19 99 TRP A N 1
ATOM 768 C CA . TRP A 1 99 ? -1.496 7.303 -18.529 1.00 91.19 99 TRP A CA 1
ATOM 769 C C . TRP A 1 99 ? -1.001 8.325 -19.559 1.00 91.19 99 TRP A C 1
ATOM 771 O O . TRP A 1 99 ? -1.687 8.596 -20.544 1.00 91.19 99 TRP A O 1
ATOM 781 N N . LEU A 1 100 ? 0.191 8.894 -19.365 1.00 93.94 100 LEU A N 1
ATOM 782 C CA . LEU A 1 100 ? 0.743 9.902 -20.272 1.00 93.94 100 LEU A CA 1
ATOM 783 C C . LEU A 1 100 ? 1.105 9.330 -21.647 1.00 93.94 100 LEU A C 1
ATOM 785 O O . LEU A 1 100 ? 0.836 9.985 -22.654 1.00 93.94 100 LEU A O 1
ATOM 789 N N . ILE A 1 101 ? 1.694 8.132 -21.688 1.00 94.19 101 ILE A N 1
ATOM 790 C CA . ILE A 1 101 ? 2.184 7.511 -22.926 1.00 94.19 101 ILE A CA 1
ATOM 791 C C . ILE A 1 101 ? 1.049 6.812 -23.676 1.00 94.19 101 ILE A C 1
ATOM 793 O O . ILE A 1 101 ? 0.910 6.978 -24.886 1.00 94.19 101 ILE A O 1
ATOM 797 N N . HIS A 1 102 ? 0.229 6.043 -22.963 1.00 91.75 102 HIS A N 1
ATOM 798 C CA . HIS A 1 102 ? -0.713 5.108 -23.572 1.00 91.75 102 HIS A CA 1
ATOM 799 C C . HIS A 1 102 ? -2.185 5.461 -23.333 1.00 91.75 102 HIS A C 1
ATOM 801 O O . HIS A 1 102 ? -3.058 4.829 -23.922 1.00 91.75 102 HIS A O 1
ATOM 807 N N . ARG A 1 103 ? -2.483 6.472 -22.499 1.00 93.00 103 ARG A N 1
ATOM 808 C CA . ARG A 1 103 ? -3.857 6.885 -22.137 1.00 93.00 103 ARG A CA 1
ATOM 809 C C . ARG A 1 103 ? -4.694 5.764 -21.512 1.00 93.00 103 ARG A C 1
ATOM 811 O O . ARG A 1 103 ? -5.917 5.768 -21.625 1.00 93.00 103 ARG A O 1
ATOM 818 N N . HIS A 1 104 ? -4.042 4.838 -20.814 1.00 88.38 104 HIS A N 1
ATOM 819 C CA . HIS A 1 104 ? -4.691 3.810 -20.006 1.00 88.38 104 HIS A CA 1
ATOM 820 C C . HIS A 1 104 ? -4.002 3.674 -18.646 1.00 88.38 104 HIS A C 1
ATOM 822 O O . HIS A 1 104 ? -2.841 4.050 -18.481 1.00 88.38 104 HIS A O 1
ATOM 828 N N . TRP A 1 105 ? -4.731 3.139 -17.669 1.00 86.94 105 TRP A N 1
ATOM 829 C CA . TRP A 1 105 ? -4.178 2.776 -16.365 1.00 86.94 105 TRP A CA 1
ATOM 830 C C . TRP A 1 105 ? -3.599 1.354 -16.403 1.00 86.94 105 TRP A C 1
ATOM 832 O O . TRP A 1 105 ? -4.053 0.547 -17.221 1.00 86.94 105 TRP A O 1
ATOM 842 N N . PRO A 1 106 ? -2.590 1.040 -15.572 1.00 86.31 106 PRO A N 1
ATOM 843 C CA . PRO A 1 106 ? -2.124 -0.327 -15.394 1.00 86.31 106 PRO A CA 1
ATOM 844 C C . PRO A 1 106 ? -3.178 -1.197 -14.721 1.00 86.31 106 PRO A C 1
ATOM 846 O O . PRO A 1 106 ? -3.920 -0.728 -13.857 1.00 86.31 106 PRO A O 1
ATOM 849 N N . ASP A 1 107 ? -3.218 -2.469 -15.111 1.00 88.00 107 ASP A N 1
ATOM 850 C CA . ASP A 1 107 ? -3.953 -3.485 -14.368 1.00 88.00 107 ASP A CA 1
ATOM 851 C C . ASP A 1 107 ? -3.173 -3.928 -13.117 1.00 88.00 107 ASP A C 1
ATOM 853 O O . ASP A 1 107 ? -2.010 -3.564 -12.899 1.00 88.00 107 ASP A O 1
ATOM 857 N N . ASN A 1 108 ? -3.839 -4.705 -12.261 1.00 84.81 108 ASN A N 1
ATOM 858 C CA . ASN A 1 108 ? -3.262 -5.158 -10.997 1.00 84.81 108 ASN A CA 1
ATOM 859 C C . ASN A 1 108 ? -2.008 -6.023 -11.208 1.00 84.81 108 ASN A C 1
ATOM 861 O O . ASN A 1 108 ? -1.064 -5.909 -10.430 1.00 84.81 108 ASN A O 1
ATOM 865 N N . GLU A 1 109 ? -1.969 -6.846 -12.258 1.00 87.00 109 GLU A N 1
ATOM 866 C CA . GLU A 1 109 ? -0.821 -7.709 -12.569 1.00 87.00 109 GLU A CA 1
ATOM 867 C C . GLU A 1 109 ? 0.412 -6.898 -12.971 1.00 87.00 109 GLU A C 1
ATOM 869 O O . GLU A 1 109 ? 1.513 -7.127 -12.465 1.00 87.00 109 GLU A O 1
ATOM 874 N N . SER A 1 110 ? 0.217 -5.874 -13.796 1.00 86.81 110 SER A N 1
ATOM 875 C CA . SER A 1 110 ? 1.272 -4.943 -14.189 1.00 86.81 110 SER A CA 1
ATOM 876 C C . SER A 1 110 ? 1.803 -4.150 -12.991 1.00 86.81 110 SER A C 1
ATOM 878 O O . SER A 1 110 ? 3.009 -3.938 -12.854 1.00 86.81 110 SER A O 1
ATOM 880 N N . LEU A 1 111 ? 0.918 -3.727 -12.079 1.00 84.75 111 LEU A N 1
ATOM 881 C CA . LEU A 1 111 ? 1.325 -3.067 -10.835 1.00 84.75 111 LEU A CA 1
ATOM 882 C C . LEU A 1 111 ? 2.126 -4.005 -9.925 1.00 84.75 111 LEU A C 1
ATOM 884 O O . LEU A 1 111 ? 3.132 -3.581 -9.353 1.00 84.75 111 LEU A O 1
ATOM 888 N N . ARG A 1 112 ? 1.729 -5.276 -9.812 1.00 85.00 112 ARG A N 1
ATOM 889 C CA . ARG A 1 112 ? 2.481 -6.289 -9.057 1.00 85.00 112 ARG A CA 1
ATOM 890 C C . ARG A 1 112 ? 3.878 -6.505 -9.620 1.00 85.00 112 ARG A C 1
ATOM 892 O O . ARG A 1 112 ? 4.833 -6.587 -8.848 1.00 85.00 112 ARG A O 1
ATOM 899 N N . GLU A 1 113 ? 4.015 -6.543 -10.942 1.00 87.00 113 GLU A N 1
ATOM 900 C CA . GLU A 1 113 ? 5.311 -6.660 -11.609 1.00 87.00 113 GLU A CA 1
ATOM 901 C C . GLU A 1 113 ? 6.215 -5.458 -11.302 1.00 87.00 113 GLU A C 1
ATOM 903 O O . GLU A 1 113 ? 7.353 -5.635 -10.868 1.00 87.00 113 GLU A O 1
ATOM 908 N N . VAL A 1 114 ? 5.690 -4.233 -11.420 1.00 85.38 114 VAL A N 1
ATOM 909 C CA . VAL A 1 114 ? 6.417 -2.991 -11.087 1.00 85.38 114 VAL A CA 1
ATOM 910 C C . VAL A 1 114 ? 6.879 -2.964 -9.627 1.00 85.38 114 VAL A C 1
ATOM 912 O O . VAL A 1 114 ? 7.956 -2.446 -9.313 1.00 85.38 114 VAL A O 1
ATOM 915 N N . LEU A 1 115 ? 6.069 -3.513 -8.724 1.00 84.00 115 LEU A N 1
ATOM 916 C CA . LEU A 1 115 ? 6.381 -3.612 -7.301 1.00 84.00 115 LEU A CA 1
ATOM 917 C C . LEU A 1 115 ? 7.291 -4.804 -6.964 1.00 84.00 115 LEU A C 1
ATOM 919 O O . LEU A 1 115 ? 7.722 -4.922 -5.819 1.00 84.00 115 LEU A O 1
ATOM 923 N N . GLY A 1 116 ? 7.622 -5.658 -7.937 1.00 83.25 116 GLY A N 1
ATOM 924 C CA . GLY A 1 116 ? 8.445 -6.849 -7.732 1.00 83.25 116 GLY A CA 1
ATOM 925 C C . GLY A 1 116 ? 7.741 -7.965 -6.954 1.00 83.25 116 GLY A C 1
ATOM 926 O O . GLY A 1 116 ? 8.409 -8.862 -6.451 1.00 83.25 116 GLY A O 1
ATOM 927 N N . LEU A 1 117 ? 6.409 -7.926 -6.856 1.00 82.38 117 LEU A N 1
ATOM 928 C CA . LEU A 1 117 ? 5.600 -8.893 -6.102 1.00 82.38 117 LEU A CA 1
ATOM 929 C C . LEU A 1 117 ? 5.393 -10.214 -6.860 1.00 82.38 117 LEU A C 1
ATOM 931 O O . LEU A 1 117 ? 5.082 -11.232 -6.251 1.00 82.38 117 LEU A O 1
ATOM 935 N N . ASN A 1 118 ? 5.622 -10.212 -8.177 1.00 80.31 118 ASN A N 1
ATOM 936 C CA . ASN A 1 118 ? 5.534 -11.408 -9.024 1.00 80.31 118 ASN A CA 1
ATOM 937 C C . ASN A 1 118 ? 6.784 -12.301 -8.947 1.00 80.31 118 ASN A C 1
ATOM 939 O O . ASN A 1 118 ? 6.759 -13.450 -9.397 1.00 80.31 118 ASN A O 1
ATOM 943 N N . ALA A 1 119 ? 7.886 -11.805 -8.378 1.00 70.75 119 ALA A N 1
ATOM 944 C CA . ALA A 1 119 ? 9.052 -12.633 -8.120 1.00 70.75 119 ALA A CA 1
ATOM 945 C C . ALA A 1 119 ? 8.727 -13.571 -6.951 1.00 70.75 119 ALA A C 1
ATOM 947 O O . ALA A 1 119 ? 8.599 -13.133 -5.809 1.00 70.75 119 ALA A O 1
ATOM 948 N N . LYS A 1 120 ? 8.580 -14.873 -7.232 1.00 55.62 120 LYS A N 1
ATOM 949 C CA . LYS A 1 120 ? 8.510 -15.895 -6.179 1.00 55.62 120 LYS A CA 1
ATOM 950 C C . LYS A 1 120 ? 9.671 -15.675 -5.210 1.00 55.62 120 LYS A C 1
ATOM 952 O O . LYS A 1 120 ? 10.814 -15.583 -5.655 1.00 55.62 120 LYS A O 1
ATOM 957 N N . ALA A 1 121 ? 9.359 -15.606 -3.915 1.00 53.53 121 ALA A N 1
ATOM 958 C CA . ALA A 1 121 ? 10.364 -15.665 -2.862 1.00 53.53 121 ALA A CA 1
ATOM 959 C C . ALA A 1 121 ? 11.267 -16.878 -3.134 1.00 53.53 121 ALA A C 1
ATOM 961 O O . ALA A 1 121 ? 10.767 -17.999 -3.268 1.00 53.53 121 ALA A O 1
ATOM 962 N N . LEU A 1 122 ? 12.554 -16.604 -3.331 1.00 41.00 122 LEU A N 1
ATOM 963 C CA . LEU A 1 122 ? 13.594 -17.593 -3.597 1.00 41.00 122 LEU A CA 1
ATOM 964 C C . LEU A 1 122 ? 14.069 -18.194 -2.274 1.00 41.00 122 LEU A C 1
ATOM 966 O O . LEU A 1 122 ? 14.205 -17.410 -1.305 1.00 41.00 122 LEU A O 1
#

Radius of gyration: 22.85 Å; chains: 1; bounding box: 61×28×55 Å

Foldseek 3Di:
DCLVVVPDWDADPPPRDTCSVVVVVVVVVVPPPPDDPCRVCVVVVNNVVCQLEVVLVCCVVPNPDDDDPDPVVVVVNVVSVVLSVVLVCQQVVVQVVCCVPPVDGDDPVVSCVSSVVPPPDD

pLDDT: mean 74.64, std 12.55, range [41.0, 94.19]

Secondary structure (DSSP, 8-state):
--TTTTS---B-TTT--B-HHHHHHHHHTT--PPPPHHHHHHHTT-HHHIIIIIHHHHHHHH---PPP-SHHHHHHHHHHHHHHHHHHHHHHHHHHHHHHHHSSPPPHHHHHHHTTTTS---

Organism: Aquipseudomonas alcaligenes (NCBI:txid43263)

InterPro domains:
  IPR043733 Family of unknown function DUF5677 [PF18928] (24-66)

Sequence (122 aa):
MNLQEGTAQVFDQITGEEVTARYLDREQAKRSSPPSIQQQAKEADVADLYTVFYRFLSLETHGHNESPKEKSEIVDLCVIHLQGIGGISRAIGQGCAWWLIHRHWPDNESLREVLGLNAKAL